Protein AF-A0A3B9ASX6-F1 (afdb_monomer_lite)

Foldseek 3Di:
DPPDDLVRQLVVVLVVLVVVLVVLVVVLVVLVVLLVQLVVQCVVDPDPDPSVVSSVVSNVVSVVVNVVSVVVNVVSVVVSVVSNVD

pLDDT: mean 93.57, std 8.13, range [52.47, 98.56]

Structure (mmCIF, N/CA/C/O backbone):
data_AF-A0A3B9ASX6-F1
#
_entry.id   AF-A0A3B9ASX6-F1
#
loop_
_atom_site.group_PDB
_atom_site.id
_atom_site.type_symbol
_atom_site.label_atom_id
_atom_site.label_alt_id
_atom_site.label_comp_id
_atom_site.label_asym_id
_atom_site.label_entity_id
_atom_site.label_seq_id
_atom_site.pdbx_PDB_ins_code
_atom_site.Cartn_x
_atom_site.Cartn_y
_atom_site.Cartn_z
_atom_site.occupancy
_atom_site.B_iso_or_equiv
_atom_site.auth_seq_id
_atom_site.auth_comp_id
_atom_site.auth_asym_id
_atom_site.auth_atom_id
_atom_site.pdbx_PDB_model_num
ATOM 1 N N . LEU A 1 1 ? 25.946 9.102 -18.387 1.00 52.47 1 LEU A N 1
ATOM 2 C CA . LEU A 1 1 ? 24.560 8.585 -18.530 1.00 52.47 1 LEU A CA 1
ATOM 3 C C . LEU A 1 1 ? 24.201 8.242 -19.985 1.00 52.47 1 LEU A C 1
ATOM 5 O O . LEU A 1 1 ? 23.125 7.705 -20.182 1.00 52.47 1 LEU A O 1
ATOM 9 N N . LEU A 1 2 ? 25.064 8.519 -20.980 1.00 54.25 2 LEU A N 1
ATOM 10 C CA . LEU A 1 2 ? 24.813 8.245 -22.408 1.00 54.25 2 LEU A CA 1
ATOM 11 C C . LEU A 1 2 ? 25.872 7.316 -23.046 1.00 54.25 2 LEU A C 1
ATOM 13 O O . LEU A 1 2 ? 26.057 7.364 -24.255 1.00 54.25 2 LEU A O 1
ATOM 17 N N . ASP A 1 3 ? 26.561 6.491 -22.248 1.00 65.88 3 ASP A N 1
ATOM 18 C CA . ASP A 1 3 ? 27.599 5.572 -22.757 1.00 65.88 3 ASP A CA 1
ATOM 19 C C . ASP A 1 3 ? 27.152 4.099 -22.789 1.00 65.88 3 ASP A C 1
ATOM 21 O O . ASP A 1 3 ? 27.881 3.263 -23.313 1.00 65.88 3 ASP A O 1
ATOM 25 N N . GLU A 1 4 ? 25.972 3.763 -22.246 1.00 68.31 4 GLU A N 1
ATOM 26 C CA . GLU A 1 4 ? 25.434 2.399 -22.344 1.00 68.31 4 GLU A CA 1
ATOM 27 C C . GLU A 1 4 ? 24.785 2.182 -23.711 1.00 68.31 4 GLU A C 1
ATOM 29 O O . GLU A 1 4 ? 23.997 3.003 -24.195 1.00 68.31 4 GLU A O 1
ATOM 34 N N . SER A 1 5 ? 25.095 1.042 -24.321 1.00 86.69 5 SER A N 1
ATOM 35 C CA . SER A 1 5 ? 24.361 0.570 -25.491 1.00 86.69 5 SER A CA 1
ATOM 36 C C . SER A 1 5 ? 22.892 0.312 -25.133 1.00 86.69 5 SER A C 1
ATOM 38 O O . SER A 1 5 ? 22.549 0.020 -23.987 1.00 86.69 5 SER A O 1
ATOM 40 N N . VAL A 1 6 ? 22.003 0.382 -26.127 1.00 86.25 6 VAL A N 1
ATOM 41 C CA . VAL A 1 6 ? 20.563 0.118 -25.935 1.00 86.25 6 VAL A CA 1
ATOM 42 C C . VAL A 1 6 ? 20.321 -1.246 -25.268 1.00 86.25 6 VAL A C 1
ATOM 44 O O . VAL A 1 6 ? 19.446 -1.379 -24.413 1.00 86.25 6 VAL A O 1
ATOM 47 N N . GLU A 1 7 ? 21.150 -2.241 -25.597 1.00 88.38 7 GLU A N 1
ATOM 48 C CA . GLU A 1 7 ? 21.078 -3.577 -25.006 1.00 88.38 7 GLU A CA 1
ATOM 49 C C . GLU A 1 7 ? 21.469 -3.583 -23.519 1.00 88.38 7 GLU A C 1
ATOM 51 O O . GLU A 1 7 ? 20.775 -4.189 -22.701 1.00 88.38 7 GLU A O 1
ATOM 56 N N . GLU A 1 8 ? 22.542 -2.882 -23.144 1.00 88.94 8 GLU A N 1
ATOM 57 C CA . GLU A 1 8 ? 22.985 -2.774 -21.747 1.00 88.94 8 GLU A CA 1
ATOM 58 C C . GLU A 1 8 ? 21.942 -2.069 -20.881 1.00 88.94 8 GLU A C 1
ATOM 60 O O . GLU A 1 8 ? 21.606 -2.576 -19.806 1.00 88.94 8 GLU A O 1
ATOM 65 N N . PHE A 1 9 ? 21.359 -0.978 -21.388 1.00 90.50 9 PHE A N 1
ATOM 66 C CA . PHE A 1 9 ? 20.264 -0.275 -20.723 1.00 90.50 9 PHE A CA 1
ATOM 67 C C . PHE A 1 9 ? 19.064 -1.201 -20.499 1.00 90.50 9 PHE A C 1
ATOM 69 O O . PHE A 1 9 ? 18.529 -1.285 -19.392 1.00 90.50 9 PHE A O 1
ATOM 76 N N . ARG A 1 10 ? 18.643 -1.946 -21.529 1.00 91.81 10 ARG A N 1
ATOM 77 C CA . ARG A 1 10 ? 17.494 -2.854 -21.419 1.00 91.81 10 ARG A CA 1
ATOM 78 C C . ARG A 1 10 ? 17.727 -3.950 -20.385 1.00 91.81 10 ARG A C 1
ATOM 80 O O . ARG A 1 10 ? 16.828 -4.259 -19.600 1.00 91.81 10 ARG A O 1
ATOM 87 N N . VAL A 1 11 ? 18.918 -4.543 -20.365 1.00 93.12 11 VAL A N 1
ATOM 88 C CA . VAL A 1 11 ? 19.260 -5.616 -19.421 1.00 93.12 11 VAL A CA 1
ATOM 89 C C . VAL A 1 11 ? 19.335 -5.086 -17.988 1.00 93.12 11 VAL A C 1
ATOM 91 O O . VAL A 1 11 ? 18.754 -5.690 -17.077 1.00 93.12 11 VAL A O 1
ATOM 94 N N . SER A 1 12 ? 20.030 -3.967 -17.771 1.00 93.44 12 SER A N 1
ATOM 95 C CA . SER A 1 12 ? 20.231 -3.390 -16.439 1.00 93.44 12 SER A CA 1
ATOM 96 C C . SER A 1 12 ? 18.909 -2.882 -15.853 1.00 93.44 12 SER A C 1
ATOM 98 O O . SER A 1 12 ? 18.498 -3.294 -14.757 1.00 93.44 12 SER A O 1
ATOM 100 N N . GLU A 1 13 ? 18.180 -2.077 -16.622 1.00 93.12 13 GLU A N 1
ATOM 101 C CA . GLU A 1 13 ? 16.949 -1.431 -16.191 1.00 93.12 13 GLU A CA 1
ATOM 102 C C . GLU A 1 13 ? 15.770 -2.407 -16.153 1.00 93.12 13 GLU A C 1
ATOM 104 O O . GLU A 1 13 ? 14.963 -2.376 -15.217 1.00 93.12 13 GLU A O 1
ATOM 109 N N . GLY A 1 14 ? 15.709 -3.359 -17.089 1.00 93.62 14 GLY A N 1
ATOM 110 C CA . GLY A 1 14 ? 14.723 -4.439 -17.079 1.00 93.62 14 GLY A CA 1
ATOM 111 C C . GLY A 1 14 ? 14.832 -5.299 -15.817 1.00 93.62 14 GLY A C 1
ATOM 112 O O . GLY A 1 14 ? 13.825 -5.587 -15.158 1.00 93.62 14 GLY A O 1
ATOM 113 N N . LYS A 1 15 ? 16.060 -5.639 -15.394 1.00 95.06 15 LYS A N 1
ATOM 114 C CA . LYS A 1 15 ? 16.298 -6.359 -14.132 1.00 95.06 15 LYS A CA 1
ATOM 115 C C . LYS A 1 15 ? 15.839 -5.544 -12.923 1.00 95.06 15 LYS A C 1
ATOM 117 O O . LYS A 1 15 ? 15.184 -6.096 -12.033 1.00 95.06 15 LYS A O 1
ATOM 122 N N . ARG A 1 16 ? 16.151 -4.244 -12.883 1.00 95.88 16 ARG A N 1
ATOM 123 C CA . ARG A 1 16 ? 15.734 -3.341 -11.799 1.00 95.88 16 ARG A CA 1
ATOM 124 C C . ARG A 1 16 ? 14.211 -3.258 -11.707 1.00 95.88 16 ARG A C 1
ATOM 126 O O . ARG A 1 16 ? 13.649 -3.468 -10.630 1.00 95.88 16 ARG A O 1
ATOM 133 N N . MET A 1 17 ? 13.538 -3.016 -12.828 1.00 96.00 17 MET A N 1
ATOM 134 C CA . MET A 1 17 ? 12.081 -2.894 -12.879 1.00 96.00 17 MET A CA 1
ATOM 135 C C . MET A 1 17 ? 11.364 -4.191 -12.505 1.00 96.00 17 MET A C 1
ATOM 137 O O . MET A 1 17 ? 10.361 -4.135 -11.796 1.00 96.00 17 MET A O 1
ATOM 141 N N . ASN A 1 18 ? 11.903 -5.359 -12.862 1.00 94.69 18 ASN A N 1
ATOM 142 C CA . ASN A 1 18 ? 11.351 -6.641 -12.416 1.00 94.69 18 ASN A CA 1
ATOM 143 C C . ASN A 1 18 ? 11.374 -6.785 -10.878 1.00 94.69 18 ASN A C 1
ATOM 145 O O . ASN A 1 18 ? 10.415 -7.260 -10.265 1.00 94.69 18 ASN A O 1
ATOM 149 N N . ILE A 1 19 ? 12.448 -6.326 -10.224 1.00 95.62 19 ILE A N 1
ATOM 150 C CA . ILE A 1 19 ? 12.543 -6.332 -8.756 1.00 95.62 19 ILE A CA 1
ATOM 151 C C . ILE A 1 19 ? 11.519 -5.369 -8.145 1.00 95.62 19 ILE A C 1
ATOM 153 O O . ILE A 1 19 ? 10.814 -5.750 -7.210 1.00 95.62 19 ILE A O 1
ATOM 157 N N . VAL A 1 20 ? 11.409 -4.151 -8.685 1.00 94.62 20 VAL A N 1
ATOM 158 C CA . VAL A 1 20 ? 10.445 -3.138 -8.221 1.00 94.62 20 VAL A CA 1
ATOM 159 C C . VAL A 1 20 ? 9.009 -3.658 -8.334 1.00 94.62 20 VAL A C 1
ATOM 161 O O . VAL A 1 20 ? 8.265 -3.615 -7.356 1.00 94.62 20 VAL A O 1
ATOM 164 N N . LEU A 1 21 ? 8.642 -4.236 -9.482 1.00 94.38 21 LEU A N 1
ATOM 165 C CA . LEU A 1 21 ? 7.310 -4.806 -9.709 1.00 94.38 21 LEU A CA 1
ATOM 166 C C . LEU A 1 21 ? 6.983 -5.951 -8.746 1.00 94.38 21 LEU A C 1
ATOM 168 O O . LEU A 1 21 ? 5.868 -6.031 -8.230 1.00 94.38 21 LEU A O 1
ATOM 172 N N . ARG A 1 22 ? 7.960 -6.806 -8.433 1.00 94.44 22 ARG A N 1
ATOM 173 C CA . ARG A 1 22 ? 7.785 -7.877 -7.442 1.00 94.44 22 ARG A CA 1
ATOM 174 C C . ARG A 1 22 ? 7.627 -7.344 -6.017 1.00 94.44 22 ARG A C 1
ATOM 176 O O . ARG A 1 22 ? 6.891 -7.938 -5.229 1.00 94.44 22 ARG A O 1
ATOM 183 N N . ASN A 1 23 ? 8.302 -6.249 -5.675 1.00 93.94 23 ASN A N 1
ATOM 184 C CA . ASN A 1 23 ? 8.190 -5.641 -4.350 1.00 93.94 23 ASN A CA 1
ATOM 185 C C . ASN A 1 23 ? 6.806 -5.026 -4.112 1.00 93.94 23 ASN A C 1
ATOM 187 O O . ASN A 1 23 ? 6.292 -5.189 -3.008 1.00 93.94 23 ASN A O 1
ATOM 191 N N . PHE A 1 24 ? 6.159 -4.445 -5.133 1.00 92.62 24 PHE A N 1
ATOM 192 C CA . PHE A 1 24 ? 4.772 -3.964 -5.009 1.00 92.62 24 PHE A CA 1
ATOM 193 C C . PHE A 1 24 ? 3.819 -5.060 -4.522 1.00 92.62 24 PHE A C 1
ATOM 195 O O . PHE A 1 24 ? 2.978 -4.818 -3.668 1.00 92.62 24 PHE A O 1
ATOM 202 N N . VAL A 1 25 ? 3.960 -6.301 -5.000 1.00 92.00 25 VAL A N 1
ATOM 203 C CA . VAL A 1 25 ? 3.099 -7.407 -4.538 1.00 92.00 25 VAL A CA 1
ATOM 204 C C . VAL A 1 25 ? 3.294 -7.684 -3.046 1.00 92.00 25 VAL A C 1
ATOM 206 O O . VAL A 1 25 ? 2.318 -7.903 -2.334 1.00 92.00 25 VAL A O 1
ATOM 209 N N . ARG A 1 26 ? 4.539 -7.664 -2.561 1.00 93.44 26 ARG A N 1
ATOM 210 C CA . ARG A 1 26 ? 4.846 -7.925 -1.145 1.00 93.44 26 ARG A CA 1
ATOM 211 C C . ARG A 1 26 ? 4.335 -6.809 -0.239 1.00 93.44 26 ARG A C 1
ATOM 213 O O . ARG A 1 26 ? 3.768 -7.108 0.806 1.00 93.44 26 ARG A O 1
ATOM 220 N N . LEU A 1 27 ? 4.524 -5.555 -0.650 1.00 92.69 27 LEU A N 1
ATOM 221 C CA . LEU A 1 27 ? 4.060 -4.386 0.097 1.00 92.69 27 LEU A CA 1
ATOM 222 C C . LEU A 1 27 ? 2.535 -4.377 0.215 1.00 92.69 27 LEU A C 1
ATOM 224 O O . LEU A 1 27 ? 2.031 -4.297 1.330 1.00 92.69 27 LEU A O 1
ATOM 228 N N . LYS A 1 28 ? 1.810 -4.646 -0.878 1.00 95.06 28 LYS A N 1
ATOM 229 C CA . LYS A 1 28 ? 0.344 -4.773 -0.847 1.00 95.06 28 LYS A CA 1
ATOM 230 C C . LYS A 1 28 ? -0.160 -5.807 0.158 1.00 95.06 28 LYS A C 1
ATOM 232 O O . LYS A 1 28 ? -1.154 -5.572 0.836 1.00 95.06 28 LYS A O 1
ATOM 237 N N . TRP A 1 29 ? 0.514 -6.953 0.293 1.00 96.38 29 TRP A N 1
ATOM 238 C CA . TRP A 1 29 ? 0.130 -7.947 1.303 1.00 96.38 29 TRP A CA 1
ATOM 239 C C . TRP A 1 29 ? 0.338 -7.444 2.737 1.00 96.38 29 TRP A C 1
ATOM 241 O O . TRP A 1 29 ? -0.485 -7.737 3.603 1.00 96.38 29 TRP A O 1
ATOM 251 N N . ALA A 1 30 ? 1.392 -6.663 2.987 1.00 95.94 30 ALA A N 1
ATOM 252 C CA . ALA A 1 30 ? 1.601 -6.021 4.284 1.00 95.94 30 ALA A CA 1
ATOM 253 C C . ALA A 1 30 ? 0.535 -4.945 4.568 1.00 95.94 30 ALA A C 1
ATOM 255 O O . ALA A 1 30 ? 0.006 -4.881 5.675 1.00 95.94 30 ALA A O 1
ATOM 256 N N . GLU A 1 31 ? 0.156 -4.151 3.566 1.00 96.75 31 GLU A N 1
ATOM 257 C CA . GLU A 1 31 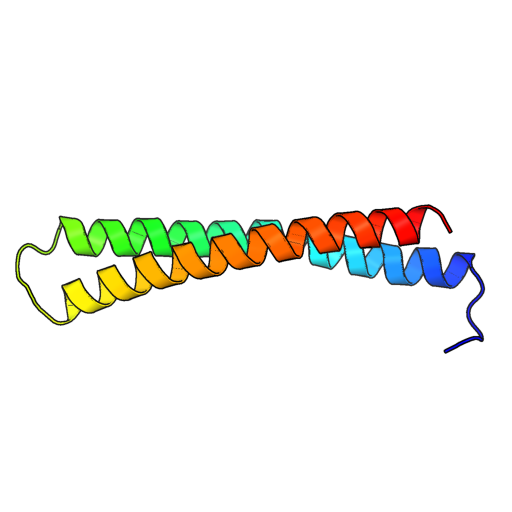? -0.910 -3.147 3.683 1.00 96.75 31 GLU A CA 1
ATOM 258 C C . GLU A 1 31 ? -2.269 -3.788 3.969 1.00 96.75 31 GLU A C 1
ATOM 260 O O . GLU A 1 31 ? -2.981 -3.354 4.873 1.00 96.75 31 GLU A O 1
ATOM 265 N N . VAL A 1 32 ? -2.611 -4.871 3.262 1.00 97.81 32 VAL A N 1
ATOM 266 C CA . VAL A 1 32 ? -3.824 -5.656 3.533 1.00 97.81 32 VAL A CA 1
ATOM 267 C C . VAL A 1 32 ? -3.812 -6.200 4.961 1.00 97.81 32 VAL A C 1
ATOM 269 O O . VAL A 1 32 ? -4.844 -6.161 5.630 1.00 97.81 32 VAL A O 1
ATOM 272 N N . ALA A 1 33 ? -2.660 -6.648 5.470 1.00 97.94 33 ALA A N 1
ATOM 273 C CA . ALA A 1 33 ? -2.547 -7.069 6.863 1.00 97.94 33 ALA A CA 1
ATOM 274 C C . ALA A 1 33 ? -2.843 -5.914 7.836 1.00 97.94 33 ALA A C 1
ATOM 276 O O . ALA A 1 33 ? -3.598 -6.115 8.787 1.00 97.94 33 ALA A O 1
ATOM 277 N N . PHE A 1 34 ? -2.339 -4.700 7.586 1.00 98.12 34 PHE A N 1
ATOM 278 C CA . PHE A 1 34 ? -2.676 -3.527 8.406 1.00 98.12 34 PHE A CA 1
ATOM 279 C C . PHE A 1 34 ? -4.159 -3.165 8.350 1.00 98.12 34 PHE A C 1
ATOM 281 O O . PHE A 1 34 ? -4.741 -2.869 9.393 1.00 98.12 34 PHE A O 1
ATOM 288 N N . ILE A 1 35 ? -4.793 -3.258 7.178 1.00 98.50 35 ILE A N 1
ATOM 289 C CA . ILE A 1 35 ? -6.239 -3.045 7.031 1.00 98.50 35 ILE A CA 1
ATOM 290 C C . ILE A 1 35 ? -7.009 -4.061 7.878 1.00 98.50 35 ILE A C 1
ATOM 292 O O . ILE A 1 35 ? -7.864 -3.678 8.675 1.00 98.50 35 ILE A O 1
ATOM 296 N N . VAL A 1 36 ? -6.700 -5.352 7.740 1.00 98.56 36 VAL A N 1
ATOM 297 C CA . VAL A 1 36 ? -7.406 -6.427 8.452 1.00 98.56 36 VAL A CA 1
ATOM 298 C C . VAL A 1 36 ? -7.200 -6.321 9.962 1.00 98.56 36 VAL A C 1
ATOM 300 O O . VAL A 1 36 ? -8.170 -6.393 10.714 1.00 98.56 36 VAL A O 1
ATOM 303 N N . VAL A 1 37 ? -5.964 -6.103 10.417 1.00 98.38 37 VAL A N 1
ATOM 304 C CA . VAL A 1 37 ? -5.648 -5.943 11.845 1.00 98.38 37 VAL A CA 1
ATOM 305 C C . VAL A 1 37 ? -6.298 -4.681 12.408 1.00 98.38 37 VAL A C 1
ATOM 307 O O . VAL A 1 37 ? -6.915 -4.734 13.470 1.00 98.38 37 VAL A O 1
ATOM 310 N N . GLY A 1 38 ? -6.215 -3.558 11.692 1.00 98.38 38 GLY A N 1
ATOM 311 C CA . GLY A 1 38 ? -6.851 -2.305 12.088 1.00 98.38 38 GLY A CA 1
ATOM 312 C C . GLY A 1 38 ? -8.363 -2.455 12.234 1.00 98.38 38 GLY A C 1
ATOM 313 O O . GLY A 1 38 ? -8.927 -2.080 13.262 1.00 98.38 38 GLY A O 1
ATOM 314 N N . LEU A 1 39 ? -9.010 -3.096 11.257 1.00 98.44 39 LEU A N 1
ATOM 315 C CA . LEU A 1 39 ? -10.442 -3.384 11.299 1.00 98.44 39 LEU A CA 1
ATOM 316 C C . LEU A 1 39 ? -10.805 -4.324 12.456 1.00 98.44 39 LEU A C 1
ATOM 318 O O . LEU A 1 39 ? -11.766 -4.059 13.174 1.00 98.44 39 LEU A O 1
ATOM 322 N N . ALA A 1 40 ? -10.024 -5.382 12.688 1.00 98.38 40 ALA A N 1
ATOM 323 C CA . ALA A 1 40 ? -10.245 -6.296 13.806 1.00 98.38 40 ALA A CA 1
ATOM 324 C C . ALA A 1 40 ? -10.180 -5.568 15.158 1.00 98.38 40 ALA A C 1
ATOM 326 O O . ALA A 1 40 ? -11.057 -5.757 15.999 1.00 98.38 40 ALA A O 1
ATOM 327 N N . ILE A 1 41 ? -9.200 -4.677 15.351 1.00 98.12 41 ILE A N 1
ATOM 328 C CA . ILE A 1 41 ? -9.087 -3.859 16.568 1.00 98.12 41 ILE A CA 1
ATOM 329 C C . ILE A 1 41 ? -10.317 -2.958 16.742 1.00 98.12 41 ILE A C 1
ATOM 331 O O . ILE A 1 41 ? -10.843 -2.854 17.849 1.00 98.12 41 ILE A O 1
ATOM 335 N N . ILE A 1 42 ? -10.790 -2.319 15.666 1.00 98.00 42 ILE A N 1
ATOM 336 C CA . ILE A 1 42 ? -11.971 -1.440 15.703 1.00 98.00 42 ILE A CA 1
ATOM 337 C C . ILE A 1 42 ? -13.230 -2.207 16.121 1.00 98.00 42 ILE A C 1
ATOM 339 O O . ILE A 1 42 ? -14.031 -1.672 16.890 1.00 98.00 42 ILE A O 1
ATOM 343 N N . LEU A 1 43 ? -13.407 -3.427 15.603 1.00 97.62 43 LEU A N 1
ATOM 344 C CA . LEU A 1 43 ? -14.598 -4.246 15.833 1.00 97.62 43 LEU A CA 1
ATOM 345 C C . LEU A 1 43 ? -14.603 -4.916 17.211 1.00 97.62 43 LEU A C 1
ATOM 347 O O . LEU A 1 43 ? -15.652 -4.984 17.839 1.00 97.62 43 LEU A O 1
ATOM 351 N N . VAL A 1 44 ? -13.451 -5.393 17.687 1.00 97.31 44 VAL A N 1
ATOM 352 C CA . VAL A 1 44 ? -13.340 -6.087 18.984 1.00 97.31 44 VAL A CA 1
ATOM 353 C C . VAL A 1 44 ? -13.332 -5.105 20.159 1.00 97.31 44 VAL A C 1
ATOM 355 O O . VAL A 1 44 ? -13.779 -5.438 21.253 1.00 97.31 44 VAL A O 1
ATOM 358 N N . ASN A 1 45 ? -12.827 -3.885 19.963 1.00 95.06 45 ASN A N 1
ATOM 359 C CA . ASN A 1 45 ? -12.771 -2.886 21.022 1.00 95.06 45 ASN A CA 1
ATOM 360 C C . ASN A 1 45 ? -14.025 -2.005 21.011 1.00 95.06 45 ASN A C 1
ATOM 362 O O . ASN A 1 45 ? -14.150 -1.060 20.227 1.00 95.06 45 ASN A O 1
ATOM 366 N N . GLU A 1 46 ? -14.962 -2.296 21.905 1.00 91.75 46 GLU A N 1
ATOM 367 C CA . GLU A 1 46 ? -16.223 -1.555 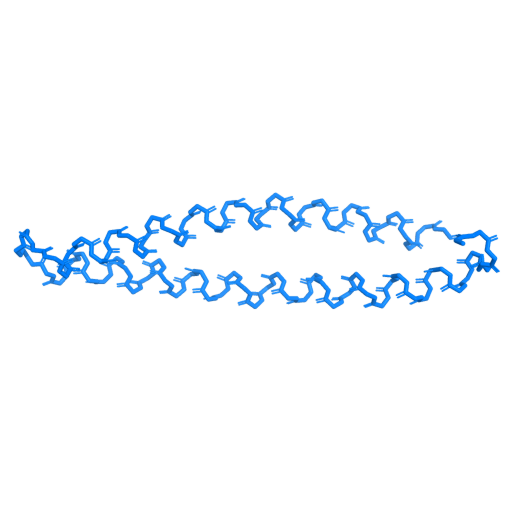22.000 1.00 91.75 46 GLU A CA 1
ATOM 368 C C . GLU A 1 46 ? -16.013 -0.120 22.507 1.00 91.75 46 GLU A C 1
ATOM 370 O O . GLU A 1 46 ? -16.645 0.819 22.016 1.00 91.75 46 GLU A O 1
ATOM 375 N N . SER A 1 47 ? -15.053 0.080 23.414 1.00 95.06 47 SER A N 1
ATOM 376 C CA . SER A 1 47 ? -14.799 1.379 24.041 1.00 95.06 47 SER A CA 1
ATOM 377 C C . SER A 1 47 ? -14.035 2.356 23.136 1.00 95.06 47 SER A C 1
ATOM 379 O O . SER A 1 47 ? -13.091 1.993 22.432 1.00 95.06 47 SER A O 1
ATOM 381 N N . LEU A 1 48 ? -14.420 3.636 23.177 1.00 94.31 48 LEU A N 1
ATOM 382 C CA . LEU A 1 48 ? -13.696 4.719 22.505 1.00 94.31 48 LEU A CA 1
ATOM 383 C C . LEU A 1 48 ? -12.432 5.074 23.296 1.00 94.31 48 LEU A C 1
ATOM 385 O O . LEU A 1 48 ? -12.427 5.984 24.120 1.00 94.31 48 LEU A O 1
ATOM 389 N N . ASN A 1 49 ? -11.360 4.326 23.058 1.00 96.50 49 ASN A N 1
ATOM 390 C CA . ASN A 1 49 ? -10.075 4.510 23.724 1.00 96.50 49 ASN A CA 1
ATOM 391 C C . ASN A 1 49 ? -8.918 4.585 22.715 1.00 96.50 49 ASN A C 1
ATOM 393 O O . ASN A 1 49 ? -9.102 4.442 21.502 1.00 96.50 49 ASN A O 1
ATOM 397 N N . PHE A 1 50 ? -7.706 4.785 23.234 1.00 97.50 50 PHE A N 1
ATOM 398 C CA . PHE A 1 50 ? -6.490 4.865 22.428 1.00 97.50 50 PHE A CA 1
ATOM 399 C C . PHE A 1 50 ? -6.310 3.660 21.493 1.00 97.50 50 PHE A C 1
ATOM 401 O O . PHE A 1 50 ? -6.016 3.838 20.315 1.00 97.50 50 PHE A O 1
ATOM 408 N N . THR A 1 51 ? -6.550 2.439 21.977 1.00 97.25 51 THR A N 1
ATOM 409 C CA . THR A 1 51 ? -6.410 1.213 21.181 1.00 97.25 51 THR A CA 1
ATOM 410 C C . THR A 1 51 ? -7.368 1.196 19.988 1.00 97.25 51 THR A C 1
ATOM 412 O O . THR A 1 51 ? -6.976 0.792 18.897 1.00 97.25 51 THR A O 1
ATOM 415 N N . LYS A 1 52 ? -8.602 1.693 20.141 1.00 97.44 52 LYS A N 1
ATOM 416 C CA . LYS A 1 52 ? -9.536 1.831 19.011 1.00 97.44 52 LYS A CA 1
ATOM 417 C C . LYS A 1 52 ? -9.060 2.884 18.006 1.00 97.44 52 LYS A C 1
ATOM 419 O O . LYS A 1 52 ? -9.158 2.663 16.801 1.00 97.44 52 LYS A O 1
ATOM 424 N N . GLY A 1 53 ? -8.480 3.981 18.498 1.00 97.94 53 GLY A N 1
ATOM 425 C CA . GLY A 1 53 ? -7.801 4.982 17.670 1.00 97.94 53 GLY A CA 1
ATOM 426 C C . GLY A 1 53 ? -6.620 4.404 16.881 1.00 97.94 53 GLY A C 1
ATOM 427 O O . GLY A 1 53 ? -6.492 4.679 15.691 1.00 97.94 53 GLY A O 1
ATOM 428 N N . LEU A 1 54 ? -5.811 3.539 17.500 1.00 98.12 54 LEU A N 1
ATOM 429 C CA . LEU A 1 54 ? -4.722 2.820 16.831 1.00 98.12 54 LEU A CA 1
ATOM 430 C C . LEU A 1 54 ? -5.251 1.914 15.710 1.00 98.12 54 LEU A C 1
ATOM 432 O O . LEU A 1 54 ? -4.704 1.925 14.610 1.00 98.12 54 LEU A O 1
ATOM 436 N N . GLY A 1 55 ? -6.339 1.179 15.961 1.00 98.25 55 GLY A N 1
ATOM 437 C CA . GLY A 1 55 ? -7.000 0.358 14.943 1.00 98.25 55 GLY A CA 1
ATOM 438 C C . GLY A 1 55 ? -7.494 1.181 13.752 1.00 98.25 55 GLY A C 1
ATOM 439 O O . GLY A 1 55 ? -7.214 0.839 12.604 1.00 98.25 55 GLY A O 1
ATOM 440 N N . ALA A 1 56 ? -8.157 2.310 14.018 1.00 98.31 56 ALA A N 1
ATOM 441 C CA . ALA A 1 56 ? -8.602 3.237 12.978 1.00 98.31 56 ALA A CA 1
ATOM 442 C C . ALA A 1 56 ? -7.429 3.825 12.179 1.00 98.31 56 ALA A C 1
ATOM 444 O O . ALA A 1 56 ? -7.510 3.913 10.955 1.00 98.31 56 ALA A O 1
ATOM 445 N N . GLY A 1 57 ? -6.326 4.168 12.852 1.00 98.38 57 GLY A N 1
ATOM 446 C CA . GLY A 1 57 ? -5.098 4.636 12.213 1.00 98.38 57 GLY A CA 1
ATOM 447 C C . GLY A 1 57 ? -4.480 3.589 11.285 1.00 98.38 57 GLY A C 1
ATOM 448 O O . GLY A 1 57 ? -4.194 3.904 10.134 1.00 98.38 57 GLY A O 1
ATOM 449 N N . LEU A 1 58 ? -4.336 2.342 11.747 1.00 98.25 58 LEU A N 1
ATOM 450 C CA . LEU A 1 58 ? -3.832 1.225 10.933 1.00 98.25 58 LEU A CA 1
ATOM 451 C C . LEU A 1 58 ? -4.722 0.952 9.717 1.00 98.25 58 LEU A C 1
ATOM 453 O O . LEU A 1 58 ? -4.224 0.792 8.604 1.00 98.25 58 LEU A O 1
ATOM 457 N N . PHE A 1 59 ? -6.040 0.951 9.920 1.00 98.56 59 PHE A N 1
ATOM 458 C CA . PHE A 1 59 ? -7.008 0.746 8.848 1.00 98.56 59 PHE A CA 1
ATOM 459 C C . PHE A 1 59 ? -6.920 1.846 7.784 1.00 98.56 59 PHE A C 1
ATOM 461 O O . PHE A 1 59 ? -6.784 1.558 6.594 1.00 98.56 59 PHE A O 1
ATOM 468 N N . ALA A 1 60 ? -6.952 3.111 8.211 1.00 98.38 60 ALA A N 1
ATOM 469 C CA . ALA A 1 60 ? -6.874 4.254 7.309 1.00 98.38 60 ALA A CA 1
ATOM 470 C C . ALA A 1 60 ? -5.524 4.318 6.581 1.00 98.38 60 ALA A C 1
ATOM 472 O O . ALA A 1 60 ? -5.496 4.525 5.368 1.00 98.38 60 ALA A O 1
ATOM 473 N N . GLN A 1 61 ? -4.414 4.097 7.293 1.00 97.88 61 GLN 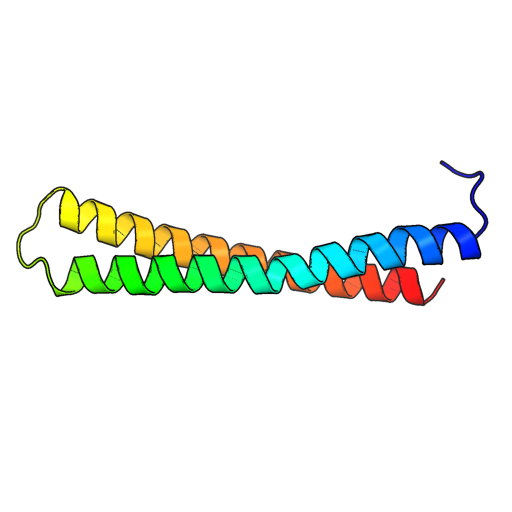A N 1
ATOM 474 C CA . GLN A 1 61 ? -3.077 4.072 6.702 1.00 97.88 61 GLN A CA 1
ATOM 475 C C . GLN A 1 61 ? -2.970 2.983 5.636 1.00 97.88 61 GLN A C 1
ATOM 477 O O . GLN A 1 61 ? -2.536 3.280 4.526 1.00 97.88 61 GLN A O 1
ATOM 482 N N . GLY A 1 62 ? -3.403 1.756 5.938 1.00 97.69 62 GLY A N 1
ATOM 483 C CA . GLY A 1 62 ? -3.358 0.656 4.980 1.00 97.69 62 GLY A CA 1
ATOM 484 C C . GLY A 1 62 ? -4.172 0.943 3.714 1.00 97.69 62 GLY A C 1
ATOM 485 O O . GLY A 1 62 ? -3.687 0.697 2.614 1.00 97.69 62 GLY A O 1
ATOM 486 N N . LEU A 1 63 ? -5.366 1.537 3.841 1.00 98.00 63 LEU A N 1
ATOM 487 C CA . LEU A 1 63 ? -6.180 1.928 2.682 1.00 98.00 63 LEU A CA 1
ATOM 488 C C . LEU A 1 63 ? -5.508 3.000 1.817 1.00 98.00 63 LEU A C 1
ATOM 490 O O . LEU A 1 63 ? -5.480 2.873 0.593 1.00 98.00 63 LEU A O 1
ATOM 494 N N . VAL A 1 64 ? -4.980 4.060 2.435 1.00 97.81 64 VAL A N 1
ATOM 495 C CA . VAL A 1 64 ? -4.326 5.157 1.702 1.00 97.81 64 VAL A CA 1
ATOM 496 C C . VAL A 1 64 ? -3.064 4.664 1.000 1.00 97.81 64 VAL A C 1
ATOM 498 O O . VAL A 1 64 ? -2.861 4.978 -0.173 1.00 97.81 64 VAL A O 1
ATOM 501 N N . SER A 1 65 ? -2.239 3.869 1.683 1.00 96.88 65 SER A N 1
ATOM 502 C CA . SER A 1 65 ? -1.024 3.306 1.091 1.00 96.88 65 SER A CA 1
ATOM 503 C C . SER A 1 65 ? -1.353 2.377 -0.084 1.00 96.88 65 SER A C 1
ATOM 505 O O . SER A 1 65 ? -0.819 2.588 -1.171 1.00 96.88 65 SER A O 1
ATOM 507 N N . LEU A 1 66 ? -2.359 1.503 0.053 1.00 95.94 66 LEU A N 1
ATOM 508 C CA . LEU A 1 66 ? -2.800 0.610 -1.024 1.00 95.94 66 LEU A CA 1
ATOM 509 C C . LEU A 1 66 ? -3.284 1.368 -2.271 1.00 95.94 66 LEU A C 1
ATOM 511 O O . LEU A 1 66 ? -3.016 0.963 -3.406 1.00 95.94 66 LEU A O 1
ATOM 515 N N . LEU A 1 67 ? -3.982 2.492 -2.079 1.00 96.56 67 LEU A N 1
ATOM 516 C CA . LEU A 1 67 ? -4.384 3.368 -3.181 1.00 96.56 67 LEU A CA 1
ATOM 517 C C . LEU A 1 67 ? -3.168 3.973 -3.893 1.00 96.56 67 LEU A C 1
ATOM 519 O O . LEU A 1 67 ? -3.134 4.014 -5.123 1.00 96.56 67 LEU A O 1
ATOM 523 N N . PHE A 1 68 ? -2.164 4.436 -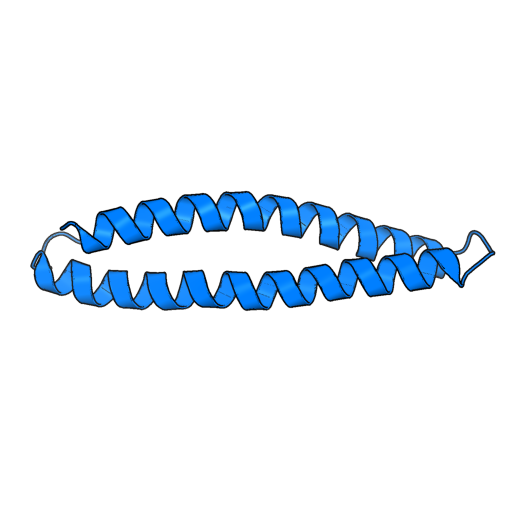3.150 1.00 96.31 68 PHE A N 1
ATOM 524 C CA . PHE A 1 68 ? -0.944 4.995 -3.738 1.00 96.31 68 PHE A CA 1
ATOM 525 C C . PHE A 1 68 ? -0.129 3.935 -4.479 1.00 96.31 68 PHE A C 1
ATOM 527 O O . PHE A 1 68 ? 0.315 4.190 -5.605 1.00 96.31 68 PHE A O 1
ATOM 534 N N . ASP A 1 69 ? -0.011 2.739 -3.911 1.00 94.81 69 ASP A N 1
ATOM 535 C CA . ASP A 1 69 ? 0.676 1.610 -4.530 1.00 94.81 69 ASP A CA 1
ATOM 536 C C . ASP A 1 69 ? -0.017 1.157 -5.817 1.00 94.81 69 ASP A C 1
ATOM 538 O O . ASP A 1 69 ? 0.659 0.851 -6.800 1.00 94.81 69 ASP A O 1
ATOM 542 N N . PHE A 1 70 ? -1.350 1.224 -5.895 1.00 93.44 70 PHE A N 1
ATOM 543 C CA . PHE A 1 70 ? -2.080 0.967 -7.140 1.00 93.44 70 PHE A CA 1
ATOM 544 C C . PHE A 1 70 ? -1.658 1.918 -8.275 1.00 93.44 70 PHE A C 1
ATOM 546 O O . PHE A 1 70 ? -1.374 1.482 -9.398 1.00 93.44 70 PHE A O 1
ATOM 553 N N . PHE A 1 71 ? -1.564 3.223 -7.997 1.00 95.31 71 PHE A N 1
ATOM 554 C CA . PHE A 1 71 ? -1.095 4.197 -8.988 1.00 95.31 71 PHE A CA 1
ATOM 555 C C . PHE A 1 71 ? 0.395 4.030 -9.308 1.00 95.31 71 PHE A C 1
ATOM 557 O O . PHE A 1 71 ? 0.807 4.199 -10.462 1.00 95.31 71 PHE A O 1
ATOM 564 N N . ALA A 1 72 ? 1.219 3.705 -8.313 1.00 94.56 72 ALA A N 1
ATOM 565 C CA . ALA A 1 72 ? 2.645 3.470 -8.496 1.00 94.56 72 ALA A CA 1
ATOM 566 C C . ALA A 1 72 ? 2.914 2.224 -9.355 1.00 94.56 72 ALA A C 1
ATOM 568 O O . ALA A 1 72 ? 3.696 2.303 -10.305 1.00 94.56 72 ALA A O 1
ATOM 569 N N . GLU A 1 73 ? 2.212 1.119 -9.107 1.00 95.38 73 GLU A N 1
ATOM 570 C CA . GLU A 1 73 ? 2.333 -0.124 -9.871 1.00 95.38 73 GLU A CA 1
ATOM 571 C C . GLU A 1 73 ? 1.924 0.079 -11.332 1.00 95.38 73 GLU A C 1
ATOM 573 O O . GLU A 1 73 ? 2.637 -0.364 -12.235 1.00 95.38 73 GLU A O 1
ATOM 578 N N . LYS A 1 74 ? 0.816 0.790 -11.589 1.00 95.12 74 LYS A N 1
ATOM 579 C CA . LYS A 1 74 ? 0.379 1.102 -12.959 1.00 95.12 74 LYS A CA 1
ATOM 580 C C . LYS A 1 74 ? 1.466 1.851 -13.731 1.00 95.12 74 LYS A C 1
ATOM 582 O O . LYS A 1 74 ? 1.807 1.452 -14.842 1.00 95.12 74 LYS A O 1
ATOM 587 N N . ARG A 1 75 ? 2.042 2.898 -13.130 1.00 95.38 75 ARG A N 1
ATOM 588 C CA . ARG A 1 75 ? 3.145 3.660 -13.742 1.00 95.38 75 ARG A CA 1
ATOM 589 C C . ARG A 1 75 ? 4.392 2.800 -13.938 1.00 95.38 75 ARG A C 1
ATOM 591 O O . ARG A 1 75 ? 5.021 2.875 -14.990 1.00 95.38 75 ARG A O 1
ATOM 598 N N . GLY A 1 76 ? 4.720 1.958 -12.960 1.00 95.44 76 GLY A N 1
ATOM 599 C CA . GLY A 1 76 ? 5.848 1.034 -13.039 1.00 95.44 76 GLY A CA 1
ATOM 600 C C . GLY A 1 76 ? 5.720 0.047 -14.198 1.00 95.44 76 GLY A C 1
ATOM 601 O O . GLY A 1 76 ? 6.690 -0.167 -14.917 1.00 95.44 76 GLY A O 1
ATOM 602 N N . LYS A 1 77 ? 4.524 -0.506 -14.435 1.00 95.81 77 LYS A N 1
ATOM 603 C CA . LYS A 1 77 ? 4.270 -1.409 -15.571 1.00 95.81 77 LYS A CA 1
ATOM 604 C C . LYS A 1 77 ? 4.452 -0.703 -16.909 1.00 95.81 77 LYS A C 1
ATOM 606 O O . LYS A 1 77 ? 5.191 -1.202 -17.749 1.00 95.81 77 LYS A O 1
ATOM 611 N N . THR A 1 78 ? 3.866 0.484 -17.074 1.00 96.62 78 THR A N 1
ATOM 612 C CA . THR A 1 78 ? 4.030 1.282 -18.300 1.00 96.62 78 THR A CA 1
ATOM 613 C C . THR A 1 78 ? 5.502 1.585 -18.589 1.00 96.62 78 THR A C 1
ATOM 615 O O . THR A 1 78 ? 5.945 1.466 -19.728 1.00 96.62 78 THR A O 1
ATOM 618 N N . TYR A 1 79 ? 6.282 1.929 -17.563 1.00 96.00 79 TYR A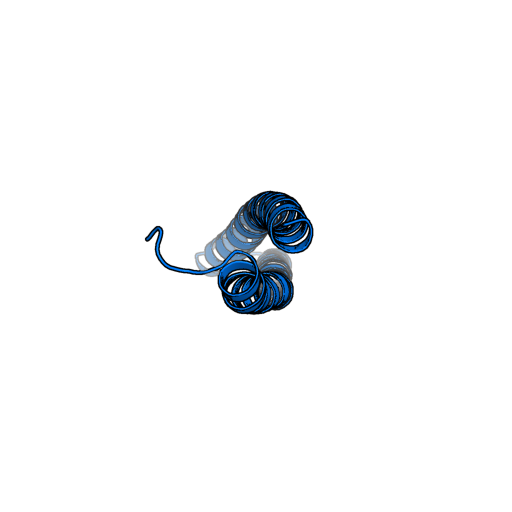 N 1
ATOM 619 C CA . TYR A 1 79 ? 7.711 2.180 -17.731 1.00 96.00 79 TYR A CA 1
ATOM 620 C C . TYR A 1 79 ? 8.507 0.903 -18.043 1.00 96.00 79 TYR A C 1
ATOM 622 O O . TYR A 1 79 ? 9.356 0.911 -18.928 1.00 96.00 79 TYR A O 1
ATOM 630 N N . ALA A 1 80 ? 8.205 -0.217 -17.383 1.00 95.19 80 ALA A N 1
ATOM 631 C CA . ALA A 1 80 ? 8.846 -1.499 -17.677 1.00 95.19 80 ALA A CA 1
ATOM 632 C C . ALA A 1 80 ? 8.572 -1.970 -19.117 1.00 95.19 80 ALA A C 1
ATOM 634 O O . ALA A 1 80 ? 9.466 -2.487 -19.782 1.00 95.19 80 ALA A O 1
ATOM 635 N N . GLU A 1 81 ? 7.356 -1.760 -19.625 1.00 95.31 81 GLU A N 1
ATOM 636 C CA . GLU A 1 81 ? 7.022 -2.032 -21.026 1.00 95.31 81 GLU A CA 1
ATOM 637 C C . GLU A 1 81 ? 7.817 -1.156 -21.991 1.00 95.31 81 GLU A C 1
ATOM 639 O O . GLU A 1 81 ? 8.270 -1.654 -23.017 1.00 95.31 81 GLU A O 1
ATOM 644 N N . PHE A 1 82 ? 8.003 0.128 -21.671 1.00 94.56 82 PHE A N 1
ATOM 645 C CA . PHE A 1 82 ? 8.849 1.018 -22.462 1.00 94.56 82 PHE A CA 1
ATOM 646 C C . PHE A 1 82 ? 10.293 0.507 -22.525 1.00 94.56 82 PHE A C 1
ATOM 648 O O . PHE A 1 82 ? 10.837 0.399 -23.619 1.00 94.56 82 PHE A O 1
ATOM 655 N N . VAL A 1 83 ? 10.880 0.135 -21.382 1.00 93.38 83 VAL A N 1
ATOM 656 C CA . VAL A 1 83 ? 12.252 -0.400 -21.306 1.00 93.38 83 VAL A CA 1
ATOM 657 C C . VAL A 1 83 ? 12.399 -1.672 -22.144 1.00 93.38 83 VAL A C 1
ATOM 659 O O . VAL A 1 83 ? 13.373 -1.814 -22.869 1.00 93.38 83 VAL A O 1
ATOM 662 N N . ASN A 1 84 ? 11.411 -2.570 -22.110 1.00 89.75 84 ASN A N 1
ATOM 663 C CA . ASN A 1 84 ? 11.443 -3.820 -22.878 1.00 89.75 84 ASN A CA 1
ATOM 664 C C . ASN A 1 84 ? 11.266 -3.639 -24.397 1.00 89.75 84 ASN A C 1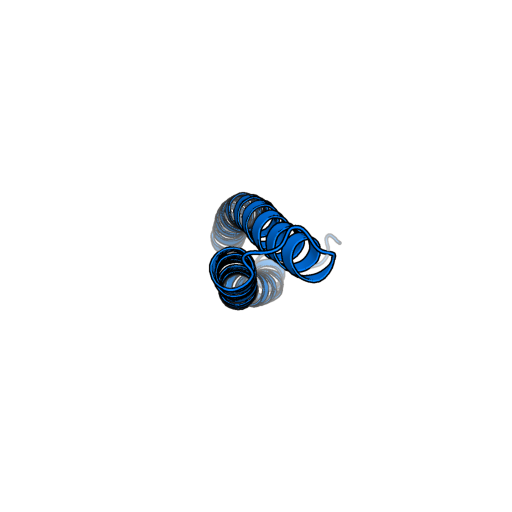
ATOM 666 O O . ASN A 1 84 ? 11.505 -4.587 -25.141 1.00 89.75 84 ASN A O 1
ATOM 670 N N . ARG A 1 85 ? 10.787 -2.474 -24.855 1.00 89.50 85 ARG A N 1
ATOM 671 C CA . ARG A 1 85 ? 10.577 -2.164 -26.281 1.00 89.50 85 ARG A CA 1
ATOM 672 C C . ARG A 1 85 ? 11.759 -1.443 -26.934 1.00 89.50 85 ARG A C 1
ATOM 674 O O . ARG A 1 85 ? 11.708 -1.248 -28.146 1.00 89.50 85 ARG A O 1
ATOM 681 N N . GLN A 1 86 ? 12.741 -1.009 -26.144 1.00 81.75 86 GLN A N 1
ATOM 682 C CA . GLN A 1 86 ? 14.019 -0.497 -26.646 1.00 81.75 86 GLN A CA 1
ATOM 683 C C . GLN A 1 86 ? 14.867 -1.656 -27.189 1.00 81.75 86 GLN A C 1
ATOM 685 O O . GLN A 1 86 ? 15.561 -1.423 -28.197 1.00 81.75 86 GLN A O 1
#

Secondary structure (DSSP, 8-state):
---S-HHHHHHHHHHHHHHHHHHHHHHHHHHHHHHHHHHHHHHH--S-SHHHHHHHHHHHHHHHHHHHHHHHHHHHHHHHHHHHT-

Radius of gyration: 19.19 Å; chains: 1; bounding box: 44×16×51 Å

Sequence (86 aa):
LLDESVEEFRVSEGKRMNIVLRNFVRLKWAEVAFIVVGLAIILVNESLNFTKGLGAGLFAQGLVSLLFDFFAEKRGKTYAEFVNRQ